Protein AF-A0A8J8NX57-F1 (afdb_monomer_lite)

Secondary structure (DSSP, 8-state):
--PPP--PPPPS-----TTSSBEEEE-TTTTTT--EEEEPPHHHHHTTBTTTB-SBTT----SSPPEEEEEEEE-SS-EEEEEEEE-HHHHHHHTHHHHHHHHHHHHHHHHHHHHHHHTTSS--

Organism: Halteria grandinella (NCBI:txid5974)

InterPro domains:
  IPR019129 Folate-sensitive fragile site protein Fra10Ac1 [PF09725] (17-96)

pLDDT: mean 77.42, std 15.83, range [38.34, 94.31]

Sequence (124 aa):
MESRPSLMPPPPNREPRLYKEYVICDLTLYKTGNIGLRWCLERDILSGKGKTICGNKHCAYDRGEMHSYEVLWKREETREMVTVNLCEECAVKLNYKKYKDKRDKKKKKRGKKKRNKSNSSESD

Radius of gyration: 19.95 Å; chains: 1; bounding box: 58×28×56 Å

Foldseek 3Di:
DDDDPDDDADDPDDDDPDFPAEWAWALPCLVVPDIDIDGDDPVCVVVCDQHQAASYPPGGDRPDAWGKDWDWDDDPPDTDTHIGTGDPVVVCSNCVVVVVVVVVVVVVVVVVVVVVVVVVPPDD

Structure (mmCIF, N/CA/C/O backbone):
data_AF-A0A8J8NX57-F1
#
_entry.id   AF-A0A8J8NX57-F1
#
loop_
_atom_site.group_PDB
_atom_site.id
_atom_site.type_symbol
_atom_site.label_atom_id
_atom_site.label_alt_id
_atom_site.label_comp_id
_atom_site.label_asym_id
_atom_site.label_entity_id
_atom_site.label_seq_id
_atom_site.pdbx_PDB_ins_code
_atom_site.Cartn_x
_atom_site.Cartn_y
_atom_site.Cartn_z
_atom_site.occupancy
_atom_site.B_iso_or_equiv
_atom_site.auth_seq_id
_atom_site.auth_comp_id
_atom_site.auth_asym_id
_atom_site.auth_atom_id
_atom_site.pdbx_PDB_model_num
ATOM 1 N N . MET A 1 1 ? -29.590 4.201 3.851 1.00 40.53 1 MET A N 1
ATOM 2 C CA . MET A 1 1 ? -28.652 4.106 2.715 1.00 40.53 1 MET A CA 1
ATOM 3 C C . MET A 1 1 ? -27.333 4.685 3.211 1.00 40.53 1 MET A C 1
ATOM 5 O O . MET A 1 1 ? -27.251 5.886 3.409 1.00 40.53 1 MET A O 1
ATOM 9 N N . GLU A 1 2 ? -26.392 3.840 3.648 1.00 38.34 2 GLU A N 1
ATOM 10 C CA . GLU A 1 2 ? -25.168 4.309 4.321 1.00 38.34 2 GLU A CA 1
ATOM 11 C C . GLU A 1 2 ? -24.170 4.837 3.286 1.00 38.34 2 GLU A C 1
ATOM 13 O O . GLU A 1 2 ? -23.596 4.075 2.511 1.00 38.34 2 GLU A O 1
ATOM 18 N N . SER A 1 3 ? -24.002 6.156 3.283 1.00 44.03 3 SER A N 1
ATOM 19 C CA . SER A 1 3 ? -23.100 6.917 2.426 1.00 44.03 3 SER A CA 1
ATOM 20 C C . SER A 1 3 ? -21.661 6.410 2.564 1.00 44.03 3 SER A C 1
ATOM 22 O O . SER A 1 3 ? -21.094 6.395 3.663 1.00 44.03 3 SER A O 1
ATOM 24 N N . ARG A 1 4 ? -21.074 5.971 1.444 1.00 48.75 4 ARG A N 1
ATOM 25 C CA . ARG A 1 4 ? -19.655 5.597 1.345 1.00 48.75 4 ARG A CA 1
ATOM 26 C C . ARG A 1 4 ? -18.804 6.811 1.760 1.00 48.75 4 ARG A C 1
ATOM 28 O O . ARG A 1 4 ? -19.129 7.923 1.351 1.00 48.75 4 ARG A O 1
ATOM 35 N N . PRO A 1 5 ? -17.742 6.647 2.569 1.00 45.22 5 PRO A N 1
ATOM 36 C CA . PRO A 1 5 ? -16.849 7.757 2.871 1.00 45.22 5 PRO A CA 1
ATOM 37 C C . PRO A 1 5 ? -16.122 8.159 1.584 1.00 45.22 5 PRO A C 1
ATOM 39 O O . PRO A 1 5 ? -15.431 7.330 0.993 1.00 45.22 5 PRO A O 1
ATOM 42 N N . SER A 1 6 ? -16.310 9.408 1.157 1.00 45.47 6 SER A N 1
ATOM 43 C CA . SER A 1 6 ? -15.651 10.009 0.001 1.00 45.47 6 SER A CA 1
ATOM 44 C C . SER A 1 6 ? -14.136 9.996 0.205 1.00 45.47 6 SER A C 1
ATOM 46 O O . SER A 1 6 ? -13.583 10.719 1.033 1.00 45.47 6 SER A O 1
ATOM 48 N N . LEU A 1 7 ? -13.465 9.114 -0.531 1.00 48.03 7 LEU A N 1
ATOM 49 C CA . LEU A 1 7 ? -12.029 9.185 -0.748 1.00 48.03 7 LEU A CA 1
ATOM 50 C C . LEU A 1 7 ? -11.798 10.435 -1.603 1.00 48.03 7 LEU A C 1
ATOM 52 O O . LEU A 1 7 ? -12.319 10.517 -2.711 1.00 48.03 7 LEU A O 1
ATOM 56 N N . MET A 1 8 ? -11.112 11.442 -1.061 1.00 49.75 8 MET A N 1
ATOM 57 C CA . MET A 1 8 ? -10.754 12.628 -1.838 1.00 49.75 8 MET A CA 1
ATOM 58 C C . MET A 1 8 ? -9.760 12.201 -2.930 1.00 49.75 8 MET A C 1
ATOM 60 O O . MET A 1 8 ? -8.760 11.562 -2.588 1.00 49.75 8 MET A O 1
ATOM 64 N N . PRO A 1 9 ? -10.020 12.494 -4.216 1.00 49.84 9 PRO A N 1
ATOM 65 C CA . PRO A 1 9 ? -9.056 12.219 -5.271 1.00 49.84 9 PRO A CA 1
ATOM 66 C C . PRO A 1 9 ? -7.837 13.151 -5.128 1.00 49.84 9 PRO A C 1
ATOM 68 O O . PRO A 1 9 ? -7.990 14.289 -4.671 1.00 49.84 9 PRO A O 1
ATOM 71 N N . PRO A 1 10 ? -6.624 12.685 -5.478 1.00 48.81 10 PRO A N 1
ATOM 72 C CA . PRO A 1 10 ? -5.423 13.513 -5.441 1.00 48.81 10 PRO A CA 1
ATOM 73 C C . PRO A 1 10 ? -5.505 14.665 -6.464 1.00 48.81 10 PRO A C 1
ATOM 75 O O . PRO A 1 10 ? -6.225 14.551 -7.459 1.00 48.81 10 PRO A O 1
ATOM 78 N N . PRO A 1 11 ? -4.782 15.776 -6.232 1.00 43.22 11 PRO A N 1
ATOM 79 C CA . PRO A 1 11 ? -4.798 16.936 -7.119 1.00 43.22 11 PRO A CA 1
ATOM 80 C C . PRO A 1 11 ? -4.309 16.584 -8.537 1.00 43.22 11 PRO A C 1
ATOM 82 O O . PRO A 1 11 ? -3.390 15.770 -8.685 1.00 43.22 11 PRO A O 1
ATOM 85 N N . PRO A 1 12 ? -4.892 17.196 -9.584 1.00 48.94 12 PRO A N 1
ATOM 86 C CA . PRO A 1 12 ? -4.462 16.987 -10.958 1.00 48.94 12 PRO A CA 1
ATOM 87 C C . PRO A 1 12 ? -3.120 17.696 -11.196 1.00 48.94 12 PRO A C 1
ATOM 89 O O . PRO A 1 12 ? -2.914 18.810 -10.725 1.00 48.94 12 PRO A O 1
ATOM 92 N N . ASN A 1 13 ? -2.236 17.050 -11.958 1.00 50.94 13 ASN A N 1
ATOM 93 C CA . ASN A 1 13 ? -0.872 17.461 -12.324 1.00 50.94 13 ASN A CA 1
ATOM 94 C C . ASN A 1 13 ? 0.238 17.269 -11.281 1.00 50.94 13 ASN A C 1
ATOM 96 O O . ASN A 1 13 ? 0.687 18.195 -10.610 1.00 50.94 13 ASN A O 1
ATOM 100 N N . ARG A 1 14 ? 0.826 16.069 -11.313 1.00 51.97 14 ARG A N 1
ATOM 101 C CA . ARG A 1 14 ? 2.254 15.877 -11.045 1.00 51.97 14 ARG A CA 1
ATOM 102 C C . ARG A 1 14 ? 2.795 14.899 -12.085 1.00 51.97 14 ARG A C 1
ATOM 104 O O . ARG A 1 14 ? 2.478 13.714 -12.040 1.00 51.97 14 ARG A O 1
ATOM 111 N N . GLU A 1 15 ? 3.536 15.399 -13.071 1.00 50.28 15 GLU A N 1
ATOM 112 C CA . GLU A 1 15 ? 4.215 14.531 -14.036 1.00 50.28 15 GLU A CA 1
ATOM 113 C C . GLU A 1 15 ? 5.240 13.655 -13.293 1.00 50.28 15 GLU A C 1
ATOM 115 O O . GLU A 1 15 ? 6.089 14.186 -12.568 1.00 50.28 15 GLU A O 1
ATOM 120 N N . PRO A 1 16 ? 5.177 12.319 -13.426 1.00 50.62 16 PRO A N 1
ATOM 121 C CA . PRO A 1 16 ? 6.025 11.429 -12.653 1.00 50.62 16 PRO A CA 1
ATOM 122 C C . PRO A 1 16 ? 7.464 11.483 -13.165 1.00 50.62 16 PRO A C 1
ATOM 124 O O . PRO A 1 16 ? 7.783 10.971 -14.237 1.00 50.62 16 PRO A O 1
ATOM 127 N N . ARG A 1 17 ? 8.370 12.046 -12.361 1.00 51.81 17 ARG A N 1
ATOM 128 C CA . ARG A 1 17 ? 9.811 11.789 -12.489 1.00 51.81 17 ARG A CA 1
ATOM 129 C C . ARG A 1 17 ? 10.049 10.353 -11.995 1.00 51.81 17 ARG A C 1
ATOM 131 O O . ARG A 1 17 ? 10.129 10.086 -10.800 1.00 51.81 17 ARG A O 1
ATOM 138 N N . LEU A 1 18 ? 10.056 9.416 -12.942 1.00 55.25 18 LEU A N 1
ATOM 139 C CA . LEU A 1 18 ? 9.638 8.009 -12.817 1.00 55.25 18 LEU A CA 1
ATOM 140 C C . LEU A 1 18 ? 10.398 7.057 -11.869 1.00 55.25 18 LEU A C 1
ATOM 142 O O . LEU A 1 18 ? 10.052 5.882 -11.844 1.00 55.25 18 LEU A O 1
ATOM 146 N N . TYR A 1 19 ? 11.365 7.478 -11.052 1.00 48.94 19 TYR A N 1
ATOM 147 C CA . TYR A 1 19 ? 12.286 6.498 -10.437 1.00 48.94 19 TYR A CA 1
ATOM 148 C C . TYR A 1 19 ? 12.399 6.525 -8.910 1.00 48.94 19 TYR A C 1
ATOM 150 O O . TYR A 1 19 ? 13.091 5.678 -8.351 1.00 48.94 19 TYR A O 1
ATOM 158 N N . LYS A 1 20 ? 11.727 7.449 -8.206 1.00 55.84 20 LYS A N 1
ATOM 159 C CA . LYS A 1 20 ? 11.844 7.547 -6.733 1.00 55.84 20 LYS A CA 1
ATO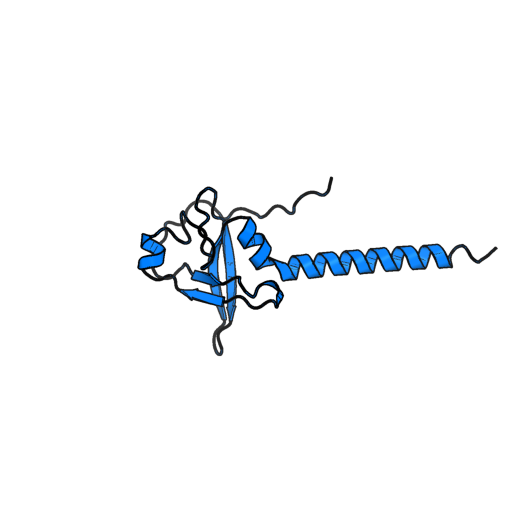M 160 C C . LYS A 1 20 ? 10.550 7.817 -5.961 1.00 55.84 20 LYS A C 1
ATOM 162 O O . LYS A 1 20 ? 10.606 7.911 -4.744 1.00 55.84 20 LYS A O 1
ATOM 167 N N . GLU A 1 21 ? 9.396 7.933 -6.616 1.00 63.78 21 GLU A N 1
ATOM 168 C CA . GLU A 1 21 ? 8.153 8.324 -5.920 1.00 63.78 21 GLU A CA 1
ATOM 169 C C . GLU A 1 21 ? 7.146 7.174 -5.726 1.00 63.78 21 GLU A C 1
ATOM 171 O O . GLU A 1 21 ? 6.253 7.290 -4.886 1.00 63.78 21 GLU A O 1
ATOM 176 N N . TYR A 1 22 ? 7.305 6.045 -6.431 1.00 78.38 22 TYR A N 1
ATOM 177 C CA . TYR A 1 22 ? 6.324 4.954 -6.430 1.00 78.38 22 TYR A CA 1
ATOM 178 C C . TYR A 1 22 ? 6.844 3.672 -5.782 1.00 78.38 22 TYR A C 1
ATOM 180 O O . TYR A 1 22 ? 7.958 3.210 -6.052 1.00 78.38 22 TYR A O 1
ATOM 188 N N . VAL A 1 23 ? 5.989 3.065 -4.958 1.00 90.44 23 VAL A N 1
ATOM 189 C CA . VAL A 1 23 ? 6.229 1.762 -4.329 1.00 90.44 23 VAL A CA 1
ATOM 190 C C . VAL A 1 23 ? 5.214 0.720 -4.797 1.00 90.44 23 VAL A C 1
ATOM 192 O O . VAL A 1 23 ? 4.055 1.027 -5.072 1.00 90.44 23 VAL A O 1
ATOM 195 N N . ILE A 1 24 ? 5.647 -0.538 -4.832 1.00 91.88 24 ILE A N 1
ATOM 196 C CA . ILE A 1 24 ? 4.769 -1.704 -4.942 1.00 91.88 24 ILE A CA 1
ATOM 197 C C . ILE A 1 24 ? 4.440 -2.181 -3.535 1.00 91.88 24 ILE A C 1
ATOM 199 O O . ILE A 1 24 ? 5.333 -2.324 -2.693 1.00 91.88 24 ILE A O 1
ATOM 203 N N . CYS A 1 25 ? 3.165 -2.474 -3.291 1.00 94.06 25 CYS A N 1
ATOM 204 C CA . CYS A 1 25 ? 2.728 -3.045 -2.026 1.00 94.06 25 CYS A CA 1
ATOM 205 C C . CYS A 1 25 ? 2.426 -4.542 -2.139 1.00 94.06 25 CYS A C 1
ATOM 207 O O . CYS A 1 25 ? 2.054 -5.056 -3.194 1.00 94.06 25 CYS A O 1
ATOM 209 N N . ASP A 1 26 ? 2.581 -5.248 -1.027 1.00 94.19 26 ASP A N 1
ATOM 210 C CA . ASP A 1 26 ? 2.133 -6.620 -0.842 1.00 94.19 26 ASP A CA 1
ATOM 211 C C . ASP A 1 26 ? 1.054 -6.627 0.243 1.00 94.19 26 ASP A C 1
ATOM 213 O O . ASP A 1 26 ? 1.316 -6.388 1.427 1.00 94.19 26 ASP A O 1
ATOM 217 N N . LEU A 1 27 ? -0.184 -6.854 -0.194 1.00 92.94 27 LEU A N 1
ATOM 218 C CA . LEU A 1 27 ? -1.367 -6.863 0.662 1.00 92.94 27 LEU A CA 1
ATOM 219 C C . LEU A 1 27 ? -1.782 -8.278 1.071 1.00 92.94 27 LEU A C 1
ATOM 221 O O . LEU A 1 27 ? -2.910 -8.453 1.514 1.00 92.94 27 LEU A O 1
ATOM 225 N N . THR A 1 28 ? -0.937 -9.302 0.932 1.00 90.69 28 THR A N 1
ATOM 226 C CA . THR A 1 28 ? -1.282 -10.684 1.333 1.00 90.69 28 THR A CA 1
ATOM 227 C C . THR A 1 28 ? -1.616 -10.797 2.824 1.00 90.69 28 THR A C 1
ATOM 229 O O . THR A 1 28 ? -2.602 -11.435 3.198 1.00 90.69 28 THR A O 1
ATOM 232 N N . LEU A 1 29 ? -0.867 -10.095 3.679 1.00 89.94 29 LEU A N 1
ATOM 233 C CA . LEU A 1 29 ? -1.020 -10.113 5.139 1.00 89.94 29 LEU A CA 1
ATOM 234 C C . LEU A 1 29 ? -1.833 -8.929 5.693 1.00 89.94 29 LEU A C 1
ATOM 236 O O . LEU A 1 29 ? -1.809 -8.634 6.888 1.00 89.94 29 LEU A O 1
ATOM 240 N N . TYR A 1 30 ? -2.648 -8.283 4.855 1.00 88.69 30 TYR A N 1
ATOM 241 C CA . TYR A 1 30 ? -3.446 -7.117 5.256 1.00 88.69 30 TYR A CA 1
ATOM 242 C C . TYR A 1 30 ? -4.367 -7.374 6.467 1.00 88.69 30 TYR A C 1
ATOM 244 O O . TYR A 1 30 ? -4.657 -6.464 7.247 1.00 88.69 30 TYR A O 1
ATOM 252 N N . LYS A 1 31 ? -4.810 -8.625 6.665 1.00 85.38 31 LYS A N 1
ATOM 253 C CA . LYS A 1 31 ? -5.666 -9.026 7.795 1.00 85.38 31 LYS A CA 1
ATOM 254 C C . LYS A 1 31 ? -4.945 -8.988 9.143 1.00 85.38 31 LYS A C 1
ATOM 256 O O . LYS A 1 31 ? -5.597 -8.694 10.147 1.00 85.38 31 LYS A O 1
ATOM 261 N N . THR A 1 32 ? -3.642 -9.271 9.173 1.00 85.81 32 THR A N 1
ATOM 262 C CA . THR A 1 32 ? -2.810 -9.158 10.385 1.00 85.81 32 THR A CA 1
ATOM 263 C C . THR A 1 32 ? -2.317 -7.723 10.598 1.00 85.81 32 THR A C 1
ATOM 265 O O . THR A 1 32 ? -1.867 -7.375 11.686 1.00 85.81 32 THR A O 1
ATOM 268 N N . GLY A 1 33 ? -2.500 -6.853 9.598 1.00 82.00 33 GLY A N 1
ATOM 269 C CA . GLY A 1 33 ? -2.072 -5.455 9.617 1.00 82.00 33 GLY A CA 1
ATOM 270 C C . GLY A 1 33 ? -0.653 -5.247 9.096 1.00 82.00 33 GLY A C 1
ATOM 271 O O . GLY A 1 33 ? -0.163 -4.123 9.157 1.00 82.00 33 GLY A O 1
ATOM 272 N N . ASN A 1 34 ? -0.025 -6.302 8.573 1.00 86.62 34 ASN A N 1
ATOM 273 C CA . ASN A 1 34 ? 1.289 -6.229 7.955 1.00 86.62 34 ASN A CA 1
ATOM 274 C C . ASN A 1 34 ? 1.122 -5.951 6.461 1.00 86.62 34 ASN A C 1
ATOM 276 O O . ASN A 1 34 ? 0.419 -6.677 5.757 1.00 86.62 34 ASN A O 1
ATOM 280 N N . ILE A 1 35 ? 1.763 -4.885 5.992 1.00 90.50 35 ILE A N 1
ATOM 281 C CA . ILE A 1 35 ? 1.796 -4.496 4.583 1.00 90.50 35 ILE A CA 1
ATOM 282 C C . ILE A 1 35 ? 3.261 -4.481 4.169 1.00 90.50 35 ILE A C 1
ATOM 284 O O . ILE A 1 35 ? 4.065 -3.771 4.773 1.00 90.50 35 ILE A O 1
ATOM 288 N N . GLY A 1 36 ? 3.605 -5.275 3.157 1.00 91.94 36 GLY A N 1
ATOM 289 C CA . GLY A 1 36 ? 4.932 -5.226 2.551 1.00 91.94 36 GLY A CA 1
ATOM 290 C C . GLY A 1 36 ? 5.016 -4.039 1.601 1.00 91.94 36 GLY A C 1
ATOM 291 O O . GLY A 1 36 ? 4.093 -3.817 0.822 1.00 91.94 36 GLY A O 1
ATOM 292 N N . LEU A 1 37 ? 6.107 -3.281 1.652 1.00 92.19 37 LEU A N 1
ATOM 293 C CA . LEU A 1 37 ? 6.389 -2.197 0.713 1.00 92.19 37 LEU A CA 1
ATOM 294 C C . LEU A 1 37 ? 7.782 -2.404 0.130 1.00 92.19 37 LEU A C 1
ATOM 296 O O . LEU A 1 37 ? 8.707 -2.802 0.840 1.00 92.19 37 LEU A O 1
ATOM 300 N N . ARG A 1 38 ? 7.922 -2.135 -1.165 1.00 91.12 38 ARG A N 1
ATOM 301 C CA . ARG A 1 38 ? 9.214 -2.069 -1.849 1.00 91.12 38 ARG A CA 1
ATOM 302 C C . ARG A 1 38 ? 9.177 -0.980 -2.906 1.00 91.12 38 ARG A C 1
ATOM 304 O O . ARG A 1 38 ? 8.123 -0.728 -3.485 1.00 91.12 38 ARG A O 1
ATOM 311 N N . TRP A 1 39 ? 10.327 -0.400 -3.220 1.00 88.25 39 TRP A N 1
ATOM 312 C CA . TRP A 1 39 ? 10.443 0.482 -4.377 1.00 88.25 39 TRP A CA 1
ATOM 313 C C . TRP A 1 39 ? 10.056 -0.248 -5.669 1.00 88.25 39 TRP A C 1
ATOM 315 O O . TRP A 1 39 ? 10.310 -1.454 -5.827 1.00 88.25 39 TRP A O 1
ATOM 325 N N . CYS A 1 40 ? 9.396 0.477 -6.572 1.00 87.25 40 CYS A N 1
ATOM 326 C CA . CYS A 1 40 ? 9.143 -0.009 -7.922 1.00 87.25 40 CYS A CA 1
ATOM 327 C C . CYS A 1 40 ? 10.474 -0.284 -8.629 1.00 87.25 40 CYS A C 1
ATOM 329 O O . CYS A 1 40 ? 11.419 0.494 -8.521 1.00 87.25 40 CYS A O 1
ATOM 331 N N . LEU A 1 41 ? 10.538 -1.400 -9.352 1.00 85.94 41 LEU A N 1
ATOM 332 C CA . LEU A 1 41 ? 11.653 -1.698 -10.246 1.00 85.94 41 LEU A CA 1
ATOM 333 C C . LEU A 1 41 ? 11.283 -1.271 -11.667 1.00 85.94 41 LEU A C 1
ATOM 335 O O . LEU A 1 41 ? 10.101 -1.156 -11.994 1.00 85.94 41 LEU A O 1
ATOM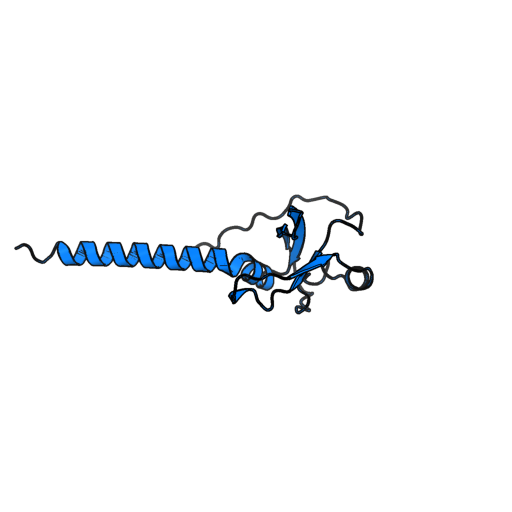 339 N N . GLU A 1 42 ? 12.281 -1.127 -12.532 1.00 82.88 42 GLU A N 1
ATOM 340 C CA . GLU A 1 42 ? 12.086 -0.772 -13.943 1.00 82.88 42 GLU A CA 1
ATOM 341 C C . GLU A 1 42 ? 11.052 -1.673 -14.633 1.00 82.88 42 GLU A C 1
ATOM 343 O O . GLU A 1 42 ? 10.105 -1.183 -15.238 1.00 82.88 42 GLU A O 1
ATOM 348 N N . ARG A 1 43 ? 11.133 -2.994 -14.429 1.00 83.25 43 ARG A N 1
ATOM 349 C CA . ARG A 1 43 ? 10.158 -3.957 -14.970 1.00 83.25 43 ARG A CA 1
ATOM 350 C C . ARG A 1 43 ? 8.709 -3.683 -14.554 1.00 83.25 43 ARG A C 1
ATOM 352 O O . ARG A 1 43 ? 7.793 -3.932 -15.333 1.00 83.25 43 ARG A O 1
ATOM 359 N N . ASP A 1 44 ? 8.491 -3.208 -13.325 1.00 87.25 44 ASP A N 1
ATOM 360 C CA . ASP A 1 44 ? 7.148 -2.922 -12.814 1.00 87.25 44 ASP A CA 1
ATOM 361 C C . ASP A 1 44 ? 6.601 -1.672 -13.517 1.00 87.25 44 ASP A C 1
ATOM 363 O O . ASP A 1 44 ? 5.456 -1.666 -13.965 1.00 87.25 44 ASP A O 1
ATOM 367 N N . ILE A 1 45 ? 7.457 -0.657 -13.672 1.00 83.69 45 ILE A N 1
ATOM 368 C CA . ILE A 1 45 ? 7.144 0.599 -14.359 1.00 83.69 45 ILE A CA 1
ATOM 369 C C . ILE A 1 45 ? 6.841 0.344 -15.838 1.00 83.69 45 ILE A C 1
ATOM 371 O O . ILE A 1 45 ? 5.812 0.802 -16.331 1.00 83.69 45 ILE A O 1
ATOM 375 N N . LEU A 1 46 ? 7.691 -0.428 -16.524 1.00 84.88 46 LEU A N 1
ATOM 376 C CA . LEU A 1 46 ? 7.510 -0.802 -17.931 1.00 84.88 46 LEU A CA 1
ATOM 377 C C . LEU A 1 46 ? 6.224 -1.603 -18.150 1.00 84.88 46 LEU A C 1
ATOM 379 O O . LEU A 1 46 ? 5.542 -1.415 -19.151 1.00 84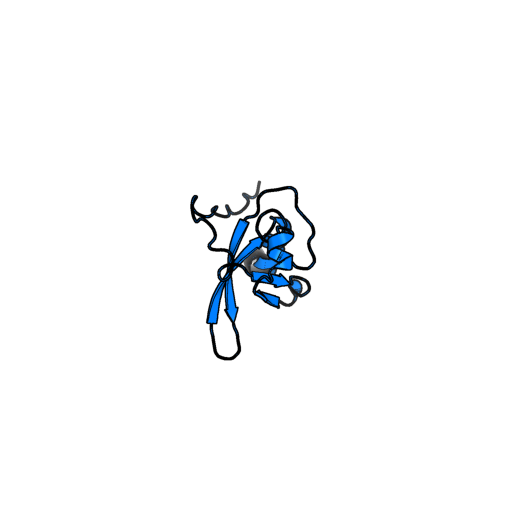.88 46 LEU A O 1
ATOM 383 N N . SER A 1 47 ? 5.852 -2.446 -17.185 1.00 85.50 47 SER A N 1
ATOM 384 C CA . SER A 1 47 ? 4.581 -3.179 -17.219 1.00 85.50 47 SER A CA 1
ATOM 385 C C . SER A 1 47 ? 3.364 -2.293 -16.920 1.00 85.50 47 SER A C 1
ATOM 387 O O . SER A 1 47 ? 2.237 -2.764 -17.008 1.00 85.50 47 SER A O 1
ATOM 389 N N . GLY A 1 48 ? 3.557 -1.038 -16.505 1.00 85.94 48 GLY A N 1
ATOM 390 C CA . GLY A 1 48 ? 2.475 -0.131 -16.118 1.00 85.94 48 GLY A CA 1
ATOM 391 C C . GLY A 1 48 ? 1.962 -0.311 -14.683 1.00 85.94 48 GLY A C 1
ATOM 392 O O . GLY A 1 48 ? 0.965 0.316 -14.309 1.00 85.94 48 GLY A O 1
ATOM 393 N N . LYS A 1 49 ? 2.623 -1.116 -13.836 1.00 88.44 49 LYS A N 1
ATOM 394 C CA . LYS A 1 49 ? 2.235 -1.269 -12.422 1.00 88.44 49 LYS A CA 1
ATOM 395 C C . LYS A 1 49 ? 2.396 0.042 -11.659 1.00 88.44 49 LYS A C 1
ATOM 397 O O . LYS A 1 49 ? 3.433 0.692 -11.704 1.00 88.44 49 LYS A O 1
ATOM 402 N N . GLY A 1 50 ? 1.350 0.409 -10.928 1.00 83.00 50 GLY A N 1
ATOM 403 C CA . GLY A 1 50 ? 1.240 1.680 -10.225 1.00 83.00 50 GLY A CA 1
ATOM 404 C C . GLY A 1 50 ? 0.838 2.860 -11.117 1.00 83.00 50 GLY A C 1
ATOM 405 O O . GLY A 1 50 ? 0.699 3.960 -10.600 1.00 83.00 50 GLY A O 1
ATOM 406 N N . LYS A 1 51 ? 0.619 2.680 -12.425 1.00 82.94 51 LYS A N 1
ATOM 407 C CA . LYS A 1 51 ? 0.123 3.749 -13.312 1.00 82.94 51 LYS A CA 1
ATOM 408 C C . LYS A 1 51 ? -1.181 3.349 -13.989 1.00 82.94 51 LYS A C 1
ATOM 410 O O . LYS A 1 51 ? -2.205 3.980 -13.764 1.00 82.94 51 LYS A O 1
ATOM 415 N N . THR A 1 52 ? -1.133 2.280 -14.776 1.00 85.62 52 THR A N 1
ATOM 416 C CA . THR A 1 52 ? -2.268 1.706 -15.517 1.00 85.62 52 THR A CA 1
ATOM 417 C C . THR A 1 52 ? -2.657 0.323 -15.013 1.00 85.62 52 THR A C 1
ATOM 419 O O . THR A 1 52 ? -3.705 -0.185 -15.380 1.00 85.62 52 THR A O 1
ATOM 422 N N . ILE A 1 53 ? -1.839 -0.286 -14.155 1.00 90.62 53 ILE A N 1
ATOM 423 C CA . ILE A 1 53 ? -2.117 -1.545 -13.464 1.00 90.62 53 ILE A CA 1
ATOM 424 C C . ILE A 1 53 ? -1.991 -1.299 -11.962 1.00 90.62 53 ILE A C 1
ATOM 426 O O . ILE A 1 53 ? -1.173 -0.493 -11.518 1.00 90.62 53 ILE A O 1
ATOM 430 N N . CYS A 1 54 ? -2.781 -1.997 -11.153 1.00 92.94 54 CYS A N 1
ATOM 431 C CA . CYS A 1 54 ? -2.712 -1.911 -9.699 1.00 92.94 54 CYS A CA 1
ATOM 432 C C . CYS A 1 54 ? -1.284 -2.153 -9.160 1.00 92.94 54 CYS A C 1
ATOM 434 O O . CYS A 1 54 ? -0.606 -3.112 -9.530 1.00 92.94 54 CYS A O 1
ATOM 436 N N . GLY A 1 55 ? -0.838 -1.308 -8.226 1.00 92.50 55 GLY A N 1
ATOM 437 C CA . GLY A 1 55 ? 0.467 -1.408 -7.564 1.00 92.50 55 GLY A CA 1
ATOM 438 C C . GLY A 1 55 ? 0.576 -2.514 -6.507 1.00 92.50 55 GLY A C 1
ATOM 439 O O . GLY A 1 55 ? 1.609 -2.625 -5.851 1.00 92.50 55 GLY A O 1
ATOM 440 N N . ASN A 1 56 ? -0.456 -3.342 -6.314 1.00 94.31 56 ASN A N 1
ATOM 441 C CA . ASN A 1 56 ? -0.360 -4.525 -5.461 1.00 94.31 56 ASN A CA 1
ATOM 442 C C . ASN A 1 56 ? 0.319 -5.666 -6.231 1.00 94.31 56 ASN A C 1
ATOM 444 O O . ASN A 1 56 ? -0.136 -6.072 -7.298 1.00 94.31 56 ASN A O 1
ATOM 448 N N . LYS A 1 57 ? 1.377 -6.241 -5.655 1.00 92.38 57 LYS A N 1
ATOM 449 C CA . LYS A 1 57 ? 2.165 -7.342 -6.227 1.00 92.38 57 LYS A CA 1
ATOM 450 C C . LYS A 1 57 ? 1.295 -8.490 -6.753 1.00 92.38 57 LYS A C 1
ATOM 452 O O . LYS A 1 57 ? 1.582 -9.001 -7.833 1.00 92.38 57 LYS A O 1
ATOM 457 N N . HIS A 1 58 ? 0.243 -8.841 -6.014 1.00 91.62 58 HIS A N 1
ATOM 458 C CA . HIS A 1 58 ? -0.665 -9.959 -6.298 1.00 91.62 58 HIS A CA 1
ATOM 459 C C . HIS A 1 58 ? -1.977 -9.534 -6.981 1.00 91.62 58 HIS A C 1
ATOM 461 O O . HIS A 1 58 ? -2.953 -10.279 -6.962 1.00 91.62 58 HIS A O 1
ATOM 467 N N . CYS A 1 59 ? -2.031 -8.330 -7.552 1.00 91.56 59 CYS A N 1
ATOM 468 C CA . CYS A 1 59 ? -3.175 -7.839 -8.311 1.00 91.56 59 CYS A CA 1
ATOM 469 C C . CYS A 1 59 ? -2.742 -7.544 -9.750 1.00 91.56 59 CYS A C 1
ATOM 471 O O . CYS A 1 59 ? -1.732 -6.880 -9.970 1.00 91.56 59 CYS A O 1
ATOM 473 N N . ALA A 1 60 ? -3.514 -8.040 -10.714 1.00 90.06 60 ALA A N 1
ATOM 474 C CA . ALA A 1 60 ? -3.317 -7.787 -12.142 1.00 90.06 60 ALA A CA 1
ATOM 475 C C . ALA A 1 60 ? -4.419 -6.888 -12.728 1.00 90.06 60 ALA A C 1
ATOM 477 O O . ALA A 1 60 ? -4.585 -6.826 -13.936 1.00 90.06 60 ALA A O 1
ATOM 478 N N . TYR A 1 61 ? -5.200 -6.223 -11.871 1.00 90.88 61 TYR A N 1
ATOM 479 C CA . TYR A 1 61 ? -6.287 -5.360 -12.313 1.00 90.88 61 TYR A CA 1
ATOM 480 C C . TYR A 1 61 ? -5.738 -4.127 -13.035 1.00 90.88 61 TYR A C 1
ATOM 482 O O . TYR A 1 61 ? -4.967 -3.361 -12.450 1.00 90.88 61 TYR A O 1
ATOM 490 N N . ASP A 1 62 ? -6.167 -3.949 -14.277 1.00 89.19 62 ASP A N 1
ATOM 491 C CA . ASP A 1 62 ? -5.728 -2.916 -15.220 1.00 89.19 62 ASP A CA 1
ATOM 492 C C . ASP A 1 62 ? -6.894 -2.075 -15.779 1.00 89.19 62 ASP A C 1
ATOM 494 O O . ASP A 1 62 ? -6.686 -1.063 -16.442 1.00 89.19 62 ASP A O 1
ATOM 498 N N . ARG A 1 63 ? -8.143 -2.456 -15.488 1.00 78.44 63 ARG A N 1
ATOM 499 C CA . ARG A 1 63 ? -9.351 -1.805 -16.017 1.00 78.44 63 ARG A CA 1
ATOM 500 C C . ARG A 1 63 ? -9.949 -0.813 -15.031 1.00 78.44 63 ARG A C 1
ATOM 502 O O . ARG A 1 63 ? -10.978 -1.085 -14.427 1.00 78.44 63 ARG A O 1
ATOM 509 N N . GLY A 1 64 ? -9.348 0.350 -14.840 1.00 79.06 64 GLY A N 1
ATOM 510 C CA . GLY A 1 64 ? -9.994 1.397 -14.047 1.00 79.06 64 GLY A CA 1
ATOM 511 C C . GLY A 1 64 ? -9.057 2.490 -13.587 1.00 79.06 64 GLY A C 1
ATOM 512 O O . GLY A 1 64 ? -7.884 2.519 -13.947 1.00 79.06 64 GLY A O 1
ATOM 513 N N . GLU A 1 65 ? -9.601 3.390 -12.777 1.00 82.06 65 GLU A N 1
ATOM 514 C CA . GLU A 1 65 ? -8.821 4.458 -12.173 1.00 82.06 65 GLU A CA 1
ATOM 515 C C . GLU A 1 65 ? -7.952 3.920 -11.038 1.00 82.06 65 GLU A C 1
ATOM 517 O O . GLU A 1 65 ? -8.390 3.163 -10.164 1.00 82.06 65 GLU A O 1
ATOM 522 N N . MET A 1 66 ? -6.692 4.338 -11.064 1.00 87.31 66 MET A N 1
ATOM 523 C CA . MET A 1 66 ? -5.720 4.043 -10.026 1.00 87.31 66 MET A CA 1
ATOM 524 C C . MET A 1 66 ? -5.691 5.234 -9.088 1.00 87.31 66 MET A C 1
ATOM 526 O O . MET A 1 66 ? -5.442 6.364 -9.503 1.00 87.31 66 MET A O 1
ATOM 530 N N . HIS A 1 67 ? -5.934 4.980 -7.810 1.00 88.00 67 HIS A N 1
ATOM 531 C CA . HIS A 1 67 ? -5.901 6.021 -6.799 1.00 88.00 67 HIS A CA 1
ATOM 532 C C . HIS A 1 67 ? -4.575 5.986 -6.055 1.00 88.00 67 HIS A C 1
ATOM 534 O O . HIS A 1 67 ? -4.124 4.924 -5.618 1.00 88.00 67 HIS A O 1
ATOM 540 N N . SER A 1 68 ? -3.978 7.162 -5.901 1.00 87.94 68 SER A N 1
ATOM 541 C CA . SER A 1 68 ? -2.751 7.359 -5.143 1.00 87.94 68 SER A CA 1
ATOM 542 C C . SER A 1 68 ? -3.051 7.445 -3.651 1.00 87.94 68 SER A C 1
ATOM 544 O O . SER A 1 68 ? -3.904 8.220 -3.218 1.00 87.94 68 SER A O 1
ATOM 546 N N . TYR A 1 69 ? -2.327 6.665 -2.859 1.00 89.06 69 TYR A N 1
ATOM 547 C CA . TYR A 1 69 ? -2.406 6.652 -1.406 1.00 89.06 69 TYR A CA 1
ATOM 548 C C . TYR A 1 69 ? -1.030 6.899 -0.813 1.00 89.06 69 TYR A C 1
ATOM 550 O O . TYR A 1 69 ? -0.069 6.200 -1.130 1.00 89.06 69 TYR A O 1
ATOM 558 N N . GLU A 1 70 ? -0.957 7.847 0.111 1.00 89.38 70 GLU A N 1
ATOM 559 C CA . GLU A 1 70 ? 0.231 8.054 0.926 1.00 89.38 70 GLU A CA 1
ATOM 560 C C . GLU A 1 70 ? 0.230 7.067 2.093 1.00 89.38 70 GLU A C 1
ATOM 562 O O . GLU A 1 70 ? -0.724 6.970 2.877 1.00 89.38 70 GLU A O 1
ATOM 567 N N . VAL A 1 71 ? 1.311 6.305 2.200 1.00 88.12 71 VAL A N 1
ATOM 568 C CA . VAL A 1 71 ? 1.523 5.329 3.263 1.00 88.12 71 VAL A CA 1
ATOM 569 C C . VAL A 1 71 ? 2.845 5.591 3.955 1.00 88.12 71 VAL A C 1
ATOM 571 O O . VAL A 1 71 ? 3.868 5.870 3.335 1.00 88.12 71 VAL A O 1
ATOM 574 N N . LEU A 1 72 ? 2.813 5.483 5.281 1.00 87.81 72 LEU A N 1
ATOM 575 C CA . LEU A 1 72 ? 4.009 5.582 6.096 1.00 87.81 72 LEU A CA 1
ATOM 576 C C . LEU A 1 72 ? 4.788 4.269 5.997 1.00 87.81 72 LEU A C 1
ATOM 578 O O . LEU A 1 72 ? 4.357 3.243 6.530 1.00 87.81 72 LEU A O 1
ATOM 582 N N . TRP A 1 73 ? 5.947 4.309 5.353 1.00 88.38 73 TRP A N 1
ATOM 583 C CA . TRP A 1 73 ? 6.884 3.201 5.328 1.00 88.38 73 TRP A CA 1
ATOM 584 C C . TRP A 1 73 ? 7.827 3.301 6.522 1.00 88.38 73 TRP A C 1
ATOM 586 O O . TRP A 1 73 ? 8.696 4.169 6.597 1.00 88.38 73 TRP A O 1
ATOM 596 N N . LYS A 1 74 ? 7.632 2.399 7.484 1.00 85.56 74 LYS A N 1
ATOM 597 C CA . LYS A 1 74 ? 8.507 2.253 8.646 1.00 85.56 74 LYS A CA 1
ATOM 598 C C . LYS A 1 74 ? 9.584 1.210 8.338 1.00 85.56 74 LYS A C 1
ATOM 600 O O . LYS A 1 74 ? 9.270 0.023 8.266 1.00 85.56 74 LYS A O 1
ATOM 605 N N . ARG A 1 75 ? 10.825 1.656 8.159 1.00 81.06 75 ARG A N 1
ATOM 606 C CA . ARG A 1 75 ? 12.032 0.821 8.237 1.00 81.06 75 ARG A CA 1
ATOM 607 C C . ARG A 1 75 ? 12.617 0.912 9.648 1.00 81.06 75 ARG A C 1
ATOM 609 O O . ARG A 1 75 ? 12.116 1.677 10.472 1.00 81.06 75 ARG A O 1
ATOM 616 N N . GLU A 1 76 ? 13.610 0.079 9.945 1.00 79.50 76 GLU A N 1
ATOM 617 C CA . GLU A 1 76 ? 14.189 -0.049 11.291 1.00 79.50 76 GLU A CA 1
ATOM 618 C C . GLU A 1 76 ? 14.658 1.303 11.847 1.00 79.50 76 GLU A C 1
ATOM 620 O O . GLU A 1 76 ? 14.332 1.639 12.983 1.00 79.50 76 GLU A O 1
ATOM 625 N N . GLU A 1 77 ? 15.285 2.128 11.005 1.00 79.75 77 GLU A N 1
ATOM 626 C CA . GLU A 1 77 ? 15.880 3.408 11.417 1.00 79.75 77 GLU A CA 1
ATOM 627 C C . GLU A 1 77 ? 15.205 4.639 10.796 1.00 79.75 77 GLU A C 1
ATOM 629 O O . GLU A 1 77 ? 15.457 5.768 11.211 1.00 79.75 77 GLU A O 1
ATOM 634 N N . THR A 1 78 ? 14.321 4.455 9.810 1.00 82.25 78 THR A N 1
ATOM 635 C CA . THR A 1 78 ? 13.723 5.566 9.059 1.00 82.25 78 THR A CA 1
ATOM 636 C C . THR A 1 78 ? 12.219 5.419 8.891 1.00 82.25 78 THR A C 1
ATOM 638 O O . THR A 1 78 ? 11.655 4.325 8.787 1.00 82.25 78 THR A O 1
ATOM 641 N N . ARG A 1 79 ? 11.540 6.566 8.873 1.00 87.31 79 ARG A N 1
ATOM 642 C CA . ARG A 1 79 ? 10.128 6.672 8.521 1.00 87.31 79 ARG A CA 1
ATOM 643 C C . ARG A 1 79 ? 10.023 7.590 7.328 1.00 87.31 79 ARG A C 1
ATOM 645 O O . ARG A 1 79 ? 10.421 8.746 7.408 1.00 87.31 79 ARG A O 1
ATOM 652 N N . GLU A 1 80 ? 9.473 7.067 6.251 1.00 88.25 80 GLU A N 1
ATOM 653 C CA . GLU A 1 80 ? 9.341 7.795 5.000 1.00 88.25 80 GLU A CA 1
ATOM 654 C C . GLU A 1 80 ? 7.896 7.708 4.527 1.00 88.25 80 GLU A C 1
ATOM 656 O O . GLU A 1 80 ? 7.236 6.677 4.685 1.00 88.25 80 GLU A O 1
ATOM 661 N N . MET A 1 81 ? 7.377 8.806 3.993 1.00 87.50 81 MET A N 1
ATOM 662 C CA . MET A 1 81 ? 6.060 8.819 3.376 1.00 87.50 81 MET A CA 1
ATOM 663 C C . MET A 1 81 ? 6.231 8.463 1.906 1.00 87.50 81 MET A C 1
ATOM 665 O O . MET A 1 81 ? 6.940 9.155 1.182 1.00 87.50 81 MET A O 1
ATOM 669 N N . VAL A 1 82 ? 5.605 7.373 1.478 1.00 88.69 82 VAL A N 1
ATOM 670 C CA . VAL A 1 82 ? 5.687 6.900 0.095 1.00 88.69 82 VAL A CA 1
ATOM 671 C C . VAL A 1 82 ? 4.305 6.802 -0.521 1.00 88.69 82 VAL A C 1
ATOM 673 O O . VAL A 1 82 ? 3.313 6.581 0.177 1.00 88.69 82 VAL A O 1
ATOM 676 N N . THR A 1 83 ? 4.248 6.953 -1.840 1.00 89.12 83 THR A N 1
ATOM 677 C CA . THR A 1 83 ? 2.990 6.927 -2.585 1.00 89.12 83 THR A CA 1
ATOM 678 C C . THR A 1 83 ? 2.802 5.570 -3.254 1.00 89.12 8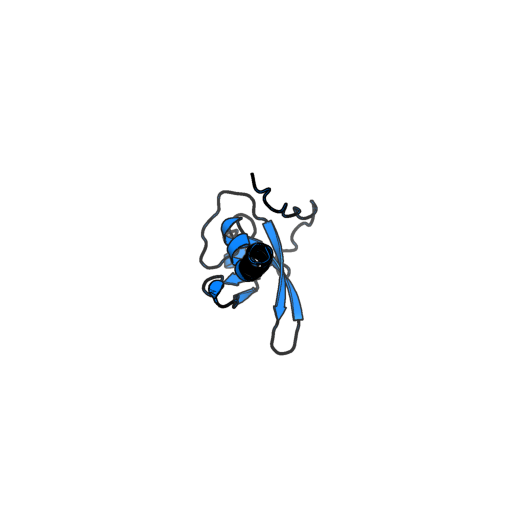3 THR A C 1
ATOM 680 O O . THR A 1 83 ? 3.684 5.078 -3.961 1.00 89.12 83 THR A O 1
ATOM 683 N N . VAL A 1 84 ? 1.638 4.954 -3.041 1.00 90.88 84 VAL A N 1
ATOM 684 C CA . VAL A 1 84 ? 1.221 3.711 -3.699 1.00 90.88 84 VAL A CA 1
ATOM 685 C C . VAL A 1 84 ? -0.061 3.936 -4.485 1.00 90.88 84 VAL A C 1
ATOM 687 O O . VAL A 1 84 ? -1.027 4.481 -3.962 1.00 90.88 84 VAL A O 1
ATOM 690 N N . ASN A 1 85 ? -0.096 3.456 -5.723 1.00 91.38 85 ASN A N 1
ATOM 691 C CA . ASN A 1 85 ? -1.261 3.592 -6.589 1.00 91.38 85 ASN A CA 1
ATOM 692 C C . ASN A 1 85 ? -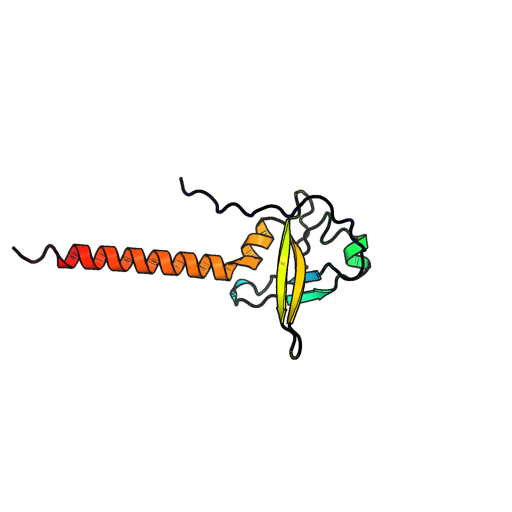1.997 2.255 -6.687 1.00 91.38 85 ASN A C 1
ATOM 694 O O . ASN A 1 85 ? -1.408 1.244 -7.077 1.00 91.38 85 ASN A O 1
ATOM 698 N N . LEU A 1 86 ? -3.276 2.223 -6.308 1.00 92.81 86 LEU A N 1
ATOM 699 C CA . LEU A 1 86 ? -4.062 0.992 -6.181 1.00 92.81 86 LEU A CA 1
ATOM 700 C C . LEU A 1 86 ? -5.446 1.128 -6.809 1.00 92.81 86 LEU A C 1
ATOM 702 O O . LEU A 1 86 ? -6.026 2.209 -6.825 1.00 92.81 86 LEU A O 1
ATOM 706 N N . CYS A 1 87 ? -5.997 -0.005 -7.249 1.00 92.88 87 CYS A N 1
ATOM 707 C CA . CYS A 1 87 ? -7.421 -0.108 -7.555 1.00 92.88 87 CYS A CA 1
ATOM 708 C C . CYS A 1 87 ? -8.268 -0.029 -6.273 1.00 92.88 87 CYS A C 1
ATOM 710 O O . CYS A 1 87 ? -7.774 -0.281 -5.165 1.00 92.88 87 CYS A O 1
ATOM 712 N N . GLU A 1 88 ? -9.565 0.248 -6.426 1.00 90.38 88 GLU A N 1
ATOM 713 C CA . GLU A 1 88 ? -10.498 0.417 -5.304 1.00 90.38 88 GLU A CA 1
ATOM 714 C C . GLU A 1 88 ? -10.499 -0.787 -4.340 1.00 90.38 88 GLU A C 1
ATOM 716 O O . GLU A 1 88 ? -10.429 -0.626 -3.119 1.00 90.38 88 GLU A O 1
ATOM 721 N N . GLU A 1 89 ? -10.481 -2.016 -4.859 1.00 89.94 89 GLU A N 1
ATOM 722 C CA . GLU A 1 89 ? -10.463 -3.218 -4.018 1.00 89.94 89 GLU A CA 1
ATOM 723 C C . GLU A 1 89 ? -9.204 -3.317 -3.147 1.00 89.94 89 GLU A C 1
ATOM 725 O O . GLU A 1 89 ? -9.255 -3.707 -1.973 1.00 89.94 89 GLU A O 1
ATOM 730 N N . CYS A 1 90 ? -8.047 -2.968 -3.714 1.00 91.94 90 CYS A N 1
ATOM 731 C CA . CYS A 1 90 ? -6.782 -2.994 -2.989 1.00 91.94 90 CYS A CA 1
ATOM 732 C C . CYS A 1 90 ? -6.679 -1.827 -2.002 1.00 91.94 90 CYS A C 1
ATOM 734 O O . CYS A 1 90 ? -6.130 -2.009 -0.914 1.00 91.94 90 CYS A O 1
ATOM 736 N N . ALA A 1 91 ? -7.281 -0.677 -2.305 1.00 91.00 91 ALA A N 1
ATOM 737 C CA . ALA A 1 91 ? -7.400 0.435 -1.365 1.00 91.00 91 ALA A CA 1
ATOM 738 C C . ALA A 1 91 ? -8.194 0.057 -0.103 1.00 91.00 91 ALA A C 1
ATOM 740 O O . ALA A 1 91 ? -7.835 0.446 1.018 1.00 91.00 91 ALA A O 1
ATOM 741 N N . VAL A 1 92 ? -9.242 -0.761 -0.260 1.00 89.44 92 VAL A N 1
ATOM 742 C CA . VAL A 1 92 ? -10.008 -1.295 0.875 1.00 89.44 92 VAL A CA 1
ATOM 743 C C . VAL A 1 92 ? -9.144 -2.218 1.735 1.00 89.44 92 VAL A C 1
ATOM 745 O O . VAL A 1 92 ? -9.170 -2.115 2.965 1.00 89.44 92 VAL A O 1
ATOM 748 N N . LYS A 1 93 ? -8.341 -3.090 1.108 1.00 90.12 93 LYS A N 1
ATOM 749 C CA . LYS A 1 93 ? -7.400 -3.984 1.809 1.00 90.12 93 LYS A CA 1
ATOM 750 C C . LYS A 1 93 ? -6.319 -3.194 2.549 1.00 90.12 93 LYS A C 1
ATOM 752 O O . LYS A 1 93 ? -6.057 -3.486 3.714 1.00 90.12 93 LYS A O 1
ATOM 757 N N . LEU A 1 94 ? -5.765 -2.154 1.924 1.00 89.94 94 LEU A N 1
ATOM 758 C CA . LEU A 1 94 ? -4.774 -1.264 2.533 1.00 89.94 94 LEU A CA 1
ATOM 759 C C . LEU A 1 94 ? -5.304 -0.617 3.826 1.00 89.94 94 LEU A C 1
ATOM 761 O O . LEU A 1 94 ? -4.612 -0.558 4.840 1.00 89.94 94 LEU A O 1
ATOM 765 N N . ASN A 1 95 ? -6.568 -0.188 3.825 1.00 85.56 95 ASN A N 1
ATOM 766 C CA . ASN A 1 95 ? -7.210 0.465 4.969 1.00 85.56 95 ASN A CA 1
ATOM 767 C C . ASN A 1 95 ? -8.020 -0.491 5.866 1.00 85.56 95 ASN A C 1
ATOM 769 O O . ASN A 1 95 ? -8.782 -0.041 6.730 1.00 85.56 95 ASN A O 1
ATOM 773 N N . TYR A 1 96 ? -7.843 -1.806 5.718 1.00 87.38 96 TYR A N 1
ATOM 774 C CA . TYR A 1 96 ? -8.658 -2.822 6.389 1.00 87.38 96 TYR A CA 1
ATOM 775 C C . TYR A 1 96 ? -8.733 -2.646 7.910 1.00 87.38 96 TYR A C 1
ATOM 777 O O . TYR A 1 96 ? -9.820 -2.704 8.488 1.00 87.38 96 TYR A O 1
ATOM 785 N N . LYS A 1 97 ? -7.604 -2.353 8.568 1.00 79.12 97 LYS A N 1
ATOM 786 C CA . LYS A 1 97 ? -7.553 -2.155 10.026 1.00 79.12 97 LYS A CA 1
ATOM 787 C C . LYS A 1 97 ? -8.384 -0.948 10.474 1.00 79.12 97 LYS A C 1
ATOM 789 O O . LYS A 1 97 ? -9.171 -1.061 11.410 1.00 79.12 97 LYS A O 1
ATOM 794 N N . LYS A 1 98 ? -8.310 0.172 9.741 1.00 79.38 98 LYS A N 1
ATOM 795 C CA . LYS A 1 98 ? -9.128 1.369 10.011 1.00 79.38 98 LYS A CA 1
ATOM 796 C C . LYS A 1 98 ? -10.623 1.058 9.886 1.00 79.38 98 LYS A C 1
ATOM 798 O O . LYS A 1 98 ? -11.419 1.525 10.704 1.00 79.38 98 LYS A O 1
ATOM 803 N N . TYR A 1 99 ? -11.015 0.263 8.889 1.00 79.88 99 TYR A N 1
ATOM 804 C CA . TYR A 1 99 ? -12.411 -0.148 8.716 1.00 79.88 99 TYR A CA 1
ATOM 805 C C . TYR A 1 99 ? -12.877 -1.121 9.804 1.00 79.88 99 TYR A C 1
ATOM 807 O O . TYR A 1 99 ? -13.983 -0.957 10.331 1.00 79.88 99 TYR A O 1
ATOM 815 N N . LYS A 1 100 ? -12.035 -2.087 10.190 1.00 80.12 100 LYS A N 1
ATOM 816 C CA . LYS A 1 100 ? -12.323 -3.040 11.270 1.00 80.12 100 LYS A CA 1
ATOM 817 C C . LYS A 1 100 ? -12.533 -2.318 12.605 1.00 80.12 100 LYS A C 1
ATOM 819 O O . LYS A 1 100 ? -13.584 -2.483 13.224 1.00 80.12 100 LYS A O 1
ATOM 824 N N . ASP A 1 101 ? -11.631 -1.411 12.969 1.00 77.62 101 ASP A N 1
ATOM 825 C CA . ASP A 1 101 ? -11.725 -0.639 14.213 1.00 77.62 101 ASP A CA 1
ATOM 826 C C . ASP A 1 101 ? -12.979 0.247 14.257 1.00 77.62 101 ASP A C 1
ATOM 828 O O . ASP A 1 101 ? -13.663 0.328 15.284 1.00 77.62 101 ASP A O 1
ATOM 832 N N . LYS A 1 102 ? -13.330 0.901 13.138 1.00 78.31 102 LYS A N 1
ATOM 833 C CA . LYS A 1 102 ? -14.578 1.679 13.027 1.00 78.31 102 LYS A CA 1
ATOM 834 C C . LYS A 1 102 ? -15.809 0.791 13.234 1.00 78.31 102 LYS A C 1
ATOM 836 O O . LYS A 1 102 ? -16.732 1.184 13.958 1.00 78.31 102 LYS A O 1
ATOM 841 N N . ARG A 1 103 ? -15.823 -0.408 12.640 1.00 78.38 103 ARG A N 1
ATOM 842 C CA . ARG A 1 103 ? -16.920 -1.379 12.783 1.00 78.38 103 ARG A CA 1
ATOM 843 C C . ARG A 1 103 ? -17.064 -1.844 14.232 1.00 78.38 103 ARG A C 1
ATOM 845 O O . ARG A 1 103 ? -18.180 -1.854 14.757 1.00 78.38 103 ARG A O 1
ATOM 852 N N . ASP A 1 104 ? -15.957 -2.145 14.899 1.00 79.31 104 ASP A N 1
ATOM 853 C CA . ASP A 1 104 ? -15.963 -2.629 16.281 1.00 79.31 104 ASP A CA 1
ATOM 854 C C . ASP A 1 104 ? -16.363 -1.530 17.276 1.00 79.31 104 ASP A C 1
ATOM 856 O O . ASP A 1 104 ? -17.186 -1.765 18.168 1.00 79.31 104 ASP A O 1
ATOM 860 N N . LYS A 1 105 ? -15.906 -0.286 17.072 1.00 78.75 105 LYS A N 1
ATOM 861 C CA . LYS A 1 105 ? -16.371 0.881 17.847 1.00 78.75 105 LYS A CA 1
ATOM 862 C C . LYS A 1 105 ? -17.882 1.098 17.696 1.00 78.75 105 LYS A C 1
ATOM 864 O O . LYS A 1 105 ? -18.568 1.344 18.692 1.00 78.75 105 LYS A O 1
ATOM 869 N N . LYS A 1 106 ? -18.428 0.966 16.479 1.00 78.25 106 LYS A N 1
ATOM 870 C CA . LYS A 1 106 ? -19.876 1.098 16.216 1.00 78.25 106 LYS A CA 1
ATOM 871 C C . LYS A 1 106 ? -20.680 -0.007 16.909 1.00 78.25 106 LYS A C 1
ATOM 873 O O . LYS A 1 106 ? -21.718 0.287 17.505 1.00 78.25 106 LYS A O 1
ATOM 878 N N . LYS A 1 107 ? -20.184 -1.251 16.904 1.00 79.00 107 LYS A N 1
ATOM 879 C CA . LYS A 1 107 ? -20.792 -2.377 17.639 1.00 79.00 107 LYS A CA 1
ATOM 880 C C . LYS A 1 107 ? -20.802 -2.136 19.152 1.00 79.00 107 LYS A C 1
ATOM 882 O O . LYS A 1 107 ? -21.862 -2.251 19.763 1.00 79.00 107 LYS A O 1
ATOM 887 N N . LYS A 1 108 ? -19.676 -1.711 19.743 1.00 78.00 108 LYS A N 1
ATOM 888 C CA . LYS A 1 108 ? -19.590 -1.387 21.183 1.00 78.00 108 LYS A CA 1
ATOM 889 C C . LYS A 1 108 ? -20.570 -0.277 21.587 1.00 78.00 108 LYS A C 1
ATOM 891 O O . LYS A 1 108 ? -21.266 -0.416 22.591 1.00 78.00 108 LYS A O 1
ATOM 896 N N . LYS A 1 109 ? -20.687 0.795 20.787 1.00 76.31 109 LYS A N 1
ATOM 897 C CA . LYS A 1 109 ? -21.660 1.882 21.031 1.00 76.31 109 LYS A CA 1
ATOM 898 C C . LYS A 1 109 ? -23.115 1.394 20.973 1.00 76.31 109 LYS A C 1
ATOM 900 O O . LYS A 1 109 ? -23.912 1.767 21.829 1.00 76.31 109 LYS A O 1
ATOM 905 N N . ARG A 1 110 ? -23.462 0.545 19.996 1.00 76.81 110 ARG A N 1
ATOM 906 C CA . ARG A 1 110 ? -24.806 -0.057 19.889 1.00 76.81 110 ARG A CA 1
ATOM 907 C C . ARG A 1 110 ? -25.119 -0.988 21.068 1.00 76.81 110 ARG A C 1
ATOM 909 O O . ARG A 1 110 ? -26.224 -0.924 21.593 1.00 76.81 110 ARG A O 1
ATOM 916 N N . GLY A 1 111 ? -24.152 -1.793 21.514 1.00 74.06 111 GLY A N 1
ATOM 917 C CA . GLY A 1 111 ? -24.308 -2.674 22.679 1.00 74.06 111 GLY A CA 1
ATOM 918 C C . GLY A 1 111 ? -24.569 -1.910 23.982 1.00 74.06 111 GLY A C 1
ATOM 919 O O . GLY A 1 111 ? -25.491 -2.258 24.713 1.00 74.06 111 GLY A O 1
ATOM 920 N N . LYS A 1 112 ? -23.830 -0.817 24.233 1.00 72.94 112 LYS A N 1
ATOM 921 C CA . LYS A 1 112 ? -24.059 0.052 25.404 1.00 72.94 112 LYS A CA 1
ATOM 922 C C . LYS A 1 112 ? -25.452 0.696 25.400 1.00 72.94 112 LYS A C 1
ATOM 924 O O . LYS A 1 112 ? -26.118 0.692 26.426 1.00 72.94 112 LYS A O 1
ATOM 929 N N . LYS A 1 113 ? -25.926 1.186 24.243 1.00 69.94 113 LYS A N 1
ATOM 930 C CA . LYS A 1 113 ? -27.285 1.751 24.120 1.00 69.94 113 LYS A CA 1
ATOM 931 C C . LYS A 1 113 ? -28.385 0.728 24.424 1.00 69.94 113 LYS A C 1
ATOM 933 O O . LYS A 1 113 ? -29.367 1.089 25.056 1.00 69.94 113 LYS A O 1
ATOM 938 N N . LYS A 1 114 ? -28.222 -0.530 23.993 1.00 69.31 114 LYS A N 1
ATOM 939 C CA . LYS A 1 114 ? -29.190 -1.598 24.293 1.00 69.31 114 LYS A CA 1
ATOM 940 C C . LYS A 1 114 ? -29.238 -1.927 25.789 1.00 69.31 114 LYS A C 1
ATOM 942 O O . LYS A 1 114 ? -30.328 -1.985 26.334 1.00 69.31 114 LYS A O 1
ATOM 947 N N . ARG A 1 115 ? -28.077 -2.048 26.448 1.00 69.44 115 ARG A N 1
ATOM 948 C CA . ARG A 1 115 ? -27.983 -2.294 27.901 1.00 69.44 115 ARG A CA 1
ATOM 949 C C . ARG A 1 115 ? -28.602 -1.180 28.754 1.00 69.44 115 ARG A C 1
ATOM 951 O O . ARG A 1 115 ? -29.301 -1.470 29.712 1.00 69.44 115 ARG A O 1
ATOM 958 N N . ASN A 1 116 ? -28.397 0.088 28.393 1.00 63.91 116 ASN A N 1
ATOM 959 C CA . ASN A 1 116 ? -29.034 1.191 29.125 1.00 63.91 116 ASN A CA 1
ATOM 960 C C . ASN A 1 116 ? -30.561 1.209 28.963 1.00 63.91 116 ASN A C 1
ATOM 962 O O . ASN A 1 116 ? -31.255 1.678 29.859 1.00 63.91 116 ASN A O 1
ATOM 966 N N . LYS A 1 117 ? -31.088 0.715 27.834 1.00 65.75 117 LYS A N 1
ATOM 967 C CA . LYS A 1 117 ? -32.534 0.676 27.587 1.00 65.75 117 LYS A CA 1
ATOM 968 C C . LYS A 1 117 ? -33.238 -0.493 28.284 1.00 65.75 117 LYS A C 1
ATOM 970 O O . LYS A 1 117 ? -34.415 -0.362 28.568 1.00 65.75 117 LYS A O 1
ATOM 975 N N . SER A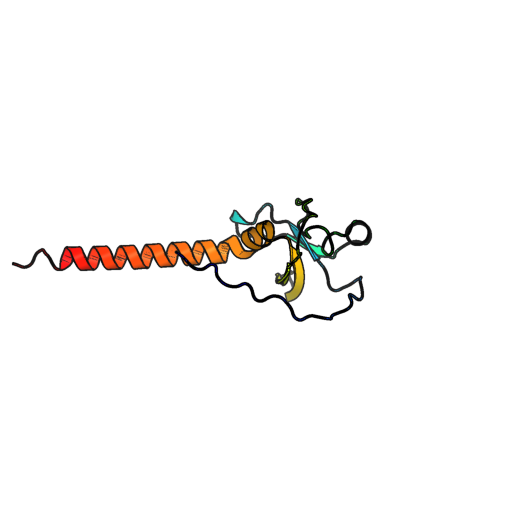 1 118 ? -32.536 -1.590 28.573 1.00 62.22 118 SER A N 1
ATOM 976 C CA . SER A 1 118 ? -33.074 -2.691 29.387 1.00 62.22 118 SER A CA 1
ATOM 977 C C . SER A 1 118 ? -33.081 -2.364 30.886 1.00 62.22 118 SER A C 1
ATOM 979 O O . SER A 1 118 ? -34.045 -2.676 31.562 1.00 62.22 118 SER A O 1
ATOM 981 N N . ASN A 1 119 ? -32.072 -1.646 31.395 1.00 59.75 119 ASN A N 1
ATOM 982 C CA . ASN A 1 119 ? -32.015 -1.266 32.818 1.00 59.75 119 ASN A CA 1
ATOM 983 C C . ASN A 1 119 ? -33.009 -0.159 33.223 1.00 59.75 119 ASN A C 1
ATOM 985 O O . ASN A 1 119 ? -33.111 0.157 34.399 1.00 59.75 119 ASN A O 1
ATOM 989 N N . SER A 1 120 ? -33.680 0.483 32.266 1.00 57.62 120 SER A N 1
ATOM 990 C CA . SER A 1 120 ? -34.658 1.556 32.520 1.00 57.62 120 SER A CA 1
ATOM 991 C C . SER A 1 120 ? -36.110 1.069 32.474 1.00 57.62 120 SER A C 1
ATOM 993 O O . SER A 1 120 ? -37.016 1.882 32.591 1.00 57.62 120 SER A O 1
ATOM 995 N N . SER A 1 121 ? -36.333 -0.235 32.288 1.00 56.94 121 SER A N 1
ATOM 996 C CA . SER A 1 121 ? -37.663 -0.855 32.192 1.00 56.94 121 SER A CA 1
ATOM 997 C C . SER A 1 121 ? -37.973 -1.852 33.322 1.00 56.94 121 SER A C 1
ATOM 999 O O . SER A 1 121 ? -38.965 -2.559 33.233 1.00 56.94 121 SER A O 1
ATOM 1001 N N . GLU A 1 122 ? -37.136 -1.923 34.363 1.00 54.91 122 GLU A N 1
ATOM 1002 C CA . GLU A 1 122 ? -37.291 -2.787 35.557 1.00 54.91 122 GLU A CA 1
ATOM 1003 C C . GLU A 1 122 ? -37.442 -1.935 36.835 1.00 54.91 122 GLU A C 1
ATOM 1005 O O . GLU A 1 122 ? -36.879 -2.222 37.890 1.00 54.91 122 GLU A O 1
ATOM 1010 N N . SER A 1 123 ? -38.139 -0.805 36.723 1.00 51.75 123 SER A N 1
ATOM 1011 C CA . SER A 1 123 ? -38.426 0.095 37.844 1.00 51.75 123 SER A CA 1
ATOM 1012 C C . SER A 1 123 ? -39.839 0.658 37.703 1.00 51.75 123 SER A C 1
ATOM 1014 O O . SER A 1 123 ? -39.995 1.842 37.429 1.00 51.75 123 SER A O 1
ATOM 1016 N N . ASP A 1 124 ? -40.833 -0.216 37.844 1.00 45.88 124 ASP A N 1
ATOM 1017 C CA . ASP A 1 124 ? -42.227 0.098 38.190 1.00 45.88 124 ASP A CA 1
ATOM 1018 C C . ASP A 1 124 ? -42.757 -1.027 39.091 1.00 45.88 124 ASP A C 1
ATOM 1020 O O . ASP A 1 124 ? -42.501 -2.210 38.753 1.00 45.88 124 ASP A O 1
#